Protein AF-A0A946AF16-F1 (afdb_monomer)

Foldseek 3Di:
DLVVCLVVDDPQVVLLSLLVVVLVVLLVVQLVVLVVCVVVVVSVVSNVVSVVQSVLQVVLSVVCVVVVHHQCQSVDPGRSDDDD

Secondary structure (DSSP, 8-state):
-HHHHSTTS-HHHHHHHHHHHHHHHHHHHHHHHHHHTGGGSHHHHHHHHHHHHHHHHHHHHHHHHHTT---S-TT-SSSSPPP-

Structure (mmCIF, N/CA/C/O backbone):
data_AF-A0A946AF16-F1
#
_entry.id   AF-A0A946AF16-F1
#
loop_
_atom_site.group_PDB
_atom_site.id
_atom_site.type_symbol
_atom_site.label_atom_id
_atom_site.label_alt_id
_atom_site.label_comp_id
_atom_site.label_asym_id
_atom_site.label_entity_id
_atom_site.label_seq_id
_atom_site.pdbx_PDB_ins_code
_atom_site.Cartn_x
_atom_site.Cartn_y
_atom_site.Cartn_z
_atom_site.occupancy
_atom_site.B_iso_or_equiv
_atom_site.auth_seq_id
_atom_site.auth_comp_id
_atom_site.auth_asym_id
_atom_site.auth_atom_id
_atom_site.pdbx_PDB_model_num
ATOM 1 N N . MET A 1 1 ? -13.947 -10.212 -0.919 1.00 66.19 1 MET A N 1
ATOM 2 C CA . MET A 1 1 ? -14.604 -10.382 0.397 1.00 66.19 1 MET A CA 1
ATOM 3 C C . MET A 1 1 ? -14.668 -9.084 1.194 1.00 66.19 1 MET A C 1
ATOM 5 O O . MET A 1 1 ? -15.765 -8.720 1.568 1.00 66.19 1 MET A O 1
ATOM 9 N N . ALA A 1 2 ? -13.569 -8.335 1.381 1.00 73.94 2 ALA A N 1
ATOM 10 C CA . ALA A 1 2 ? -13.563 -7.114 2.208 1.00 73.94 2 ALA A CA 1
ATOM 11 C C . ALA A 1 2 ? -14.675 -6.086 1.904 1.00 73.94 2 ALA A C 1
ATOM 13 O O . ALA A 1 2 ? -15.241 -5.547 2.839 1.00 73.94 2 ALA A O 1
ATOM 14 N N . TYR A 1 3 ? -15.021 -5.829 0.635 1.00 81.06 3 TYR A N 1
ATOM 15 C CA . TYR A 1 3 ? -16.140 -4.931 0.296 1.00 81.06 3 TYR A CA 1
ATOM 16 C C . TYR A 1 3 ? -17.501 -5.446 0.774 1.00 81.06 3 TYR A C 1
ATOM 18 O O . TYR A 1 3 ? -18.322 -4.651 1.198 1.00 81.06 3 TYR A O 1
ATOM 26 N N . VAL A 1 4 ? -17.720 -6.760 0.714 1.00 82.19 4 VAL A N 1
ATOM 27 C CA . VAL A 1 4 ? -18.989 -7.400 1.092 1.00 82.19 4 VAL A CA 1
ATOM 28 C C . VAL A 1 4 ? -19.109 -7.477 2.611 1.00 82.19 4 VAL A C 1
ATOM 30 O O . VAL A 1 4 ? -20.150 -7.174 3.168 1.00 82.19 4 VAL A O 1
ATOM 33 N N . SER A 1 5 ? -18.019 -7.830 3.294 1.00 81.56 5 SER A N 1
ATOM 34 C CA . SER A 1 5 ? -18.007 -8.005 4.750 1.00 81.56 5 SER A CA 1
ATOM 35 C C . SER A 1 5 ? -17.915 -6.693 5.528 1.00 81.56 5 SER A C 1
ATOM 37 O O . SER A 1 5 ? -18.042 -6.710 6.745 1.00 81.56 5 SER A O 1
ATOM 39 N N . ARG A 1 6 ? -17.642 -5.563 4.865 1.00 81.38 6 ARG A N 1
ATOM 40 C CA . ARG A 1 6 ? -17.405 -4.285 5.544 1.00 81.38 6 ARG A CA 1
ATOM 41 C C . ARG A 1 6 ? -18.654 -3.754 6.235 1.00 81.38 6 ARG A C 1
ATOM 43 O O . ARG A 1 6 ? -18.540 -3.287 7.360 1.00 81.38 6 ARG A O 1
ATOM 50 N N . ASP A 1 7 ? -19.807 -3.816 5.584 1.00 81.94 7 ASP A N 1
ATOM 51 C CA . ASP A 1 7 ? -21.013 -3.147 6.087 1.00 81.94 7 ASP A CA 1
ATOM 52 C C . ASP A 1 7 ? -21.610 -3.862 7.312 1.00 81.94 7 ASP A C 1
ATOM 54 O O . ASP A 1 7 ? -22.249 -3.234 8.151 1.00 81.94 7 ASP A O 1
ATOM 58 N N . GLU A 1 8 ? -21.318 -5.155 7.469 1.00 86.56 8 GLU A N 1
ATOM 59 C CA . GLU A 1 8 ? -21.748 -5.986 8.603 1.00 86.56 8 GLU A CA 1
ATOM 60 C C . GLU A 1 8 ? -20.709 -6.040 9.741 1.00 86.56 8 GLU A C 1
ATOM 62 O O . GLU A 1 8 ? -20.934 -6.654 10.784 1.00 86.56 8 GLU A O 1
ATOM 67 N N . ALA A 1 9 ? -19.544 -5.415 9.555 1.00 87.56 9 ALA A N 1
ATOM 68 C CA . ALA A 1 9 ? -18.423 -5.513 10.479 1.00 87.56 9 ALA A CA 1
ATOM 69 C C . ALA A 1 9 ? -18.519 -4.534 11.654 1.00 87.56 9 ALA A C 1
ATOM 71 O O . ALA A 1 9 ? -19.033 -3.419 11.529 1.00 87.56 9 ALA A O 1
ATOM 72 N N . SER A 1 10 ? -17.909 -4.902 12.786 1.00 89.88 10 SER A N 1
ATOM 73 C CA . SER A 1 10 ? -17.723 -3.974 13.906 1.00 89.88 10 SER A CA 1
ATOM 74 C C . SER A 1 10 ? -16.919 -2.735 13.469 1.00 89.88 10 SER A C 1
ATOM 76 O O . SER A 1 10 ? -16.076 -2.839 12.570 1.00 89.88 10 SER A O 1
ATOM 78 N N . PRO A 1 11 ? -17.106 -1.561 14.105 1.00 87.06 11 PRO A N 1
ATOM 79 C CA . PRO A 1 11 ? -16.420 -0.328 13.701 1.00 87.06 11 PRO A CA 1
ATOM 80 C C . PRO A 1 11 ? -14.890 -0.460 13.628 1.00 87.06 11 PRO A C 1
ATOM 82 O O . PRO A 1 11 ? -14.256 0.072 12.716 1.00 87.06 11 PRO A O 1
ATOM 85 N N . GLY A 1 12 ? -14.288 -1.229 14.544 1.00 89.19 12 GLY A N 1
ATOM 86 C CA . GLY A 1 12 ? -12.859 -1.542 14.508 1.00 89.19 12 GLY A CA 1
ATOM 87 C C . GLY A 1 12 ? -12.474 -2.321 13.250 1.00 89.19 12 GLY A C 1
ATOM 88 O O . GLY A 1 12 ? -11.546 -1.933 12.540 1.00 89.19 12 GLY A O 1
ATOM 89 N N . LEU A 1 13 ? -13.227 -3.366 12.909 1.00 92.75 13 LEU A N 1
ATOM 90 C CA . LEU A 1 13 ? -12.964 -4.216 11.748 1.00 92.75 13 LEU A CA 1
ATOM 91 C C . LEU A 1 13 ? -13.251 -3.502 10.410 1.00 92.75 13 LEU A C 1
ATOM 93 O O . LEU A 1 13 ? -12.548 -3.730 9.423 1.00 92.75 13 LEU A O 1
ATOM 97 N N . GLN A 1 14 ? -14.190 -2.551 10.382 1.00 93.94 14 GLN A N 1
ATOM 98 C CA . GLN A 1 14 ? -14.411 -1.680 9.221 1.00 93.94 14 GLN A CA 1
ATOM 99 C C . GLN A 1 14 ? -13.153 -0.891 8.829 1.00 93.94 14 GLN A C 1
ATOM 101 O O . GLN A 1 14 ? -12.881 -0.732 7.634 1.00 93.94 14 GLN A O 1
ATOM 106 N N . SER A 1 15 ? -12.361 -0.437 9.811 1.00 94.56 15 SER A N 1
ATOM 107 C CA . SER A 1 15 ? -11.092 0.263 9.551 1.00 94.56 15 SER A CA 1
ATOM 108 C C . SER A 1 15 ? -10.066 -0.646 8.860 1.00 94.56 15 SER A C 1
ATOM 110 O O . SER A 1 15 ? -9.401 -0.224 7.910 1.00 94.56 15 SER A O 1
ATOM 112 N N . HIS A 1 16 ? -10.007 -1.922 9.254 1.00 94.88 16 HIS A N 1
ATOM 113 C CA . HIS A 1 16 ? -9.154 -2.938 8.632 1.00 94.88 16 HIS A CA 1
ATOM 114 C C . HIS A 1 16 ? -9.578 -3.220 7.193 1.00 94.88 16 HIS A C 1
ATOM 116 O O . HIS A 1 16 ? -8.737 -3.220 6.292 1.00 94.88 16 HIS A O 1
ATOM 122 N N . TYR A 1 17 ? -10.879 -3.382 6.940 1.00 94.75 17 TYR A N 1
ATOM 123 C CA . TYR A 1 17 ? -11.381 -3.573 5.578 1.00 94.75 17 TYR A CA 1
ATOM 124 C C . TYR A 1 17 ? -11.104 -2.369 4.682 1.00 94.75 17 TYR A C 1
ATOM 126 O O . TYR A 1 17 ? -10.636 -2.548 3.556 1.00 94.75 17 TYR A O 1
ATOM 134 N N . GLN A 1 18 ? -11.318 -1.147 5.175 1.00 95.00 18 GLN A N 1
ATOM 135 C CA . GLN A 1 18 ? -10.981 0.064 4.427 1.00 95.00 18 GLN A CA 1
ATOM 136 C C . GLN A 1 18 ? -9.483 0.115 4.090 1.00 95.00 18 GLN A C 1
ATOM 138 O O . GLN A 1 18 ? -9.114 0.422 2.952 1.00 95.00 18 GLN A O 1
ATOM 143 N N . PHE A 1 19 ? -8.621 -0.228 5.048 1.00 96.00 19 PHE A N 1
ATOM 144 C CA . PHE A 1 19 ? -7.176 -0.256 4.854 1.00 96.00 19 PHE A CA 1
ATOM 145 C C . PHE A 1 19 ? -6.743 -1.308 3.822 1.00 96.00 19 PHE A C 1
ATOM 147 O O . PHE A 1 19 ? -5.933 -1.006 2.940 1.00 96.00 19 PHE A O 1
ATOM 154 N N . LEU A 1 20 ? -7.318 -2.514 3.866 1.00 95.75 20 LEU A N 1
ATOM 155 C CA . LEU A 1 20 ? -7.059 -3.585 2.895 1.00 95.75 20 LEU A CA 1
ATOM 156 C C . LEU A 1 20 ? -7.520 -3.209 1.485 1.00 95.75 20 LEU A C 1
ATOM 158 O O . LEU A 1 20 ? -6.747 -3.335 0.536 1.00 95.75 20 LEU A O 1
ATOM 162 N N . ILE A 1 21 ? -8.741 -2.685 1.350 1.00 95.69 21 ILE A N 1
ATOM 163 C CA . ILE A 1 21 ? -9.302 -2.231 0.069 1.00 95.69 21 ILE A CA 1
ATOM 164 C C . ILE A 1 21 ? -8.392 -1.183 -0.579 1.00 95.69 21 ILE A C 1
ATOM 166 O O . ILE A 1 21 ? -8.070 -1.271 -1.762 1.00 95.69 21 ILE A O 1
ATOM 170 N N . ARG A 1 22 ? -7.933 -0.197 0.198 1.00 96.62 22 ARG A N 1
ATOM 171 C CA . ARG A 1 22 ? -7.024 0.837 -0.312 1.00 96.62 22 ARG A CA 1
ATOM 172 C C . ARG A 1 22 ? -5.661 0.269 -0.674 1.00 96.62 22 ARG A C 1
ATOM 174 O O . ARG A 1 22 ? -5.117 0.631 -1.709 1.00 96.62 22 ARG A O 1
ATOM 181 N N . THR A 1 23 ? -5.124 -0.627 0.152 1.00 96.50 23 THR A N 1
ATOM 182 C CA . THR A 1 23 ? -3.844 -1.292 -0.125 1.00 96.50 23 THR A CA 1
ATOM 183 C C . THR A 1 23 ? -3.902 -2.059 -1.443 1.00 96.50 23 THR A C 1
ATOM 185 O O . THR A 1 23 ? -2.981 -1.935 -2.243 1.00 96.50 23 THR A O 1
ATOM 188 N N . PHE A 1 24 ? -5.000 -2.768 -1.711 1.00 96.25 24 PHE A N 1
ATOM 189 C CA . PHE A 1 24 ? -5.224 -3.468 -2.975 1.00 96.25 24 PHE A CA 1
ATOM 190 C C . PHE A 1 24 ? -5.171 -2.515 -4.178 1.00 96.25 24 PHE A C 1
ATOM 192 O O . PHE A 1 24 ? -4.359 -2.710 -5.081 1.00 96.25 24 PHE A O 1
ATOM 199 N N . TRP A 1 25 ? -5.965 -1.441 -4.159 1.00 97.38 25 TRP A N 1
ATOM 200 C CA . TRP A 1 25 ? -6.017 -0.499 -5.281 1.00 97.38 25 TRP A CA 1
ATOM 201 C C . TRP A 1 25 ? -4.712 0.272 -5.492 1.00 97.38 25 TRP A C 1
ATOM 203 O O . TRP A 1 25 ? -4.290 0.461 -6.630 1.00 97.38 25 TRP A O 1
ATOM 213 N N . ILE A 1 26 ? -4.036 0.672 -4.414 1.00 97.31 26 ILE A N 1
ATOM 214 C CA . ILE A 1 26 ? -2.733 1.344 -4.501 1.00 97.31 26 ILE A CA 1
ATOM 215 C C . ILE A 1 26 ? -1.662 0.383 -5.046 1.00 97.31 26 ILE A C 1
ATOM 217 O O . ILE A 1 26 ? -0.839 0.790 -5.862 1.00 97.31 26 ILE A O 1
ATOM 221 N N . SER A 1 27 ? -1.697 -0.896 -4.659 1.00 96.88 27 SER A N 1
ATOM 222 C CA . SER A 1 27 ? -0.756 -1.903 -5.176 1.00 96.88 27 SER A CA 1
ATOM 223 C C . SER A 1 27 ? -0.956 -2.161 -6.662 1.00 96.88 27 SER A C 1
ATOM 225 O O . SER A 1 27 ? 0.024 -2.293 -7.387 1.00 96.88 27 SER A O 1
ATOM 227 N N . ILE A 1 28 ? -2.208 -2.190 -7.134 1.00 97.69 28 ILE A N 1
ATOM 228 C CA . ILE A 1 28 ? -2.504 -2.273 -8.569 1.00 97.69 28 ILE A CA 1
ATOM 229 C C . ILE A 1 28 ? -1.963 -1.039 -9.289 1.00 97.69 28 ILE A C 1
ATOM 231 O O . ILE A 1 28 ? -1.266 -1.184 -10.288 1.00 97.69 28 ILE A O 1
ATOM 235 N N . LEU A 1 29 ? -2.235 0.163 -8.773 1.00 97.50 29 LEU A N 1
ATOM 236 C CA . LEU A 1 29 ? -1.758 1.407 -9.376 1.00 97.50 29 LEU A CA 1
ATOM 237 C C . LEU A 1 29 ? -0.230 1.417 -9.522 1.00 97.50 29 LEU A C 1
ATOM 239 O O . LEU A 1 29 ? 0.277 1.601 -10.628 1.00 97.50 29 LEU A O 1
ATOM 243 N N . PHE A 1 30 ? 0.505 1.188 -8.432 1.00 96.94 30 PHE A N 1
ATOM 244 C CA . PHE A 1 30 ? 1.966 1.186 -8.482 1.00 96.94 30 PHE A CA 1
ATOM 245 C C . PHE A 1 30 ? 2.529 -0.009 -9.253 1.00 96.94 30 PHE A C 1
ATOM 247 O O . PHE A 1 30 ? 3.497 0.161 -9.984 1.00 96.94 30 PHE A O 1
ATOM 254 N N . GLY A 1 31 ? 1.893 -1.181 -9.186 1.00 97.06 31 GLY A N 1
ATOM 255 C CA . GLY A 1 31 ? 2.280 -2.345 -9.981 1.00 97.06 31 GLY A CA 1
ATOM 256 C C . GLY A 1 31 ? 2.174 -2.093 -11.487 1.00 97.06 31 GLY A C 1
ATOM 257 O O . GLY A 1 31 ? 3.093 -2.432 -12.230 1.00 97.06 31 GLY A O 1
ATOM 258 N N . LEU A 1 32 ? 1.101 -1.435 -11.940 1.00 98.00 32 LEU A N 1
ATOM 259 C CA . LEU A 1 32 ? 0.937 -1.041 -13.343 1.00 98.00 32 LEU A CA 1
ATOM 260 C C . LEU A 1 32 ? 1.963 0.017 -13.766 1.00 98.00 32 LEU A C 1
ATOM 262 O O . LEU A 1 32 ? 2.528 -0.086 -14.854 1.00 98.00 32 LEU A O 1
ATOM 266 N N . ILE A 1 33 ? 2.249 0.997 -12.902 1.00 97.50 33 ILE A N 1
ATOM 267 C CA . ILE A 1 33 ? 3.298 1.999 -13.148 1.00 97.50 33 ILE A CA 1
ATOM 268 C C . ILE A 1 33 ? 4.666 1.317 -13.281 1.00 97.50 33 ILE A C 1
ATOM 270 O O . ILE A 1 33 ? 5.392 1.568 -14.242 1.00 97.50 33 ILE A O 1
ATOM 274 N N . SER A 1 34 ? 5.010 0.414 -12.363 1.00 97.06 34 SER A N 1
ATOM 275 C CA . SER A 1 34 ? 6.260 -0.346 -12.407 1.00 97.06 34 SER A CA 1
ATOM 276 C C . SER A 1 34 ? 6.368 -1.227 -13.648 1.00 97.06 34 SER A C 1
ATOM 278 O O . SER A 1 34 ? 7.436 -1.283 -14.257 1.00 97.06 34 SER A O 1
ATOM 280 N N . LEU A 1 35 ? 5.269 -1.860 -14.067 1.00 96.50 35 LEU A N 1
ATOM 281 C CA . LEU A 1 35 ? 5.222 -2.656 -15.292 1.00 96.50 35 LEU A CA 1
ATOM 282 C C . LEU A 1 35 ? 5.474 -1.794 -16.536 1.00 96.50 35 LEU A C 1
ATOM 284 O O . LEU A 1 35 ? 6.285 -2.166 -17.380 1.00 96.50 35 LEU A O 1
ATOM 288 N N . ALA A 1 36 ? 4.839 -0.623 -16.630 1.00 97.06 36 ALA A N 1
ATOM 289 C CA . ALA A 1 36 ? 5.060 0.309 -17.736 1.00 97.06 36 ALA A CA 1
ATOM 290 C C . ALA A 1 36 ? 6.516 0.810 -17.794 1.00 97.06 36 ALA A C 1
ATOM 292 O O . ALA A 1 36 ? 7.074 1.001 -18.874 1.00 97.06 36 ALA A O 1
ATOM 293 N N . 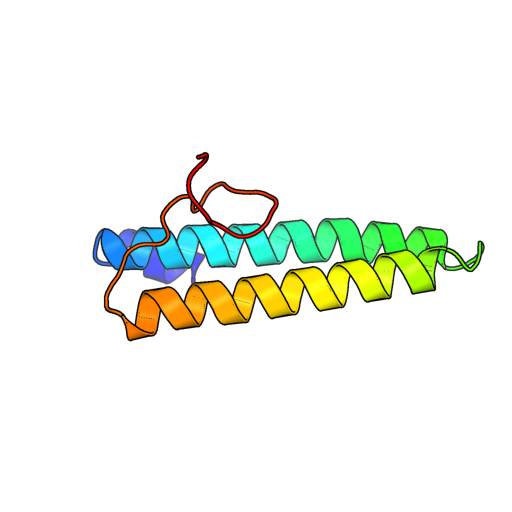LEU A 1 37 ? 7.155 0.977 -16.633 1.00 96.75 37 LEU A N 1
ATOM 294 C CA . LEU A 1 37 ? 8.536 1.442 -16.501 1.00 96.75 37 LEU A CA 1
ATOM 295 C C . LEU A 1 37 ? 9.596 0.340 -16.671 1.00 96.75 37 LEU A C 1
ATOM 297 O O . LEU A 1 37 ? 10.793 0.638 -16.607 1.00 96.75 37 LEU A O 1
ATOM 301 N N . VAL A 1 38 ? 9.207 -0.925 -16.877 1.00 94.50 38 VAL A N 1
ATOM 302 C CA . VAL A 1 38 ? 10.158 -2.052 -16.911 1.00 94.50 38 VAL A CA 1
ATOM 303 C C . VAL A 1 38 ? 11.194 -1.911 -18.032 1.00 94.50 38 VAL A C 1
ATOM 305 O O . VAL A 1 38 ? 12.362 -2.240 -17.832 1.00 94.50 38 VAL A O 1
ATOM 308 N N . PHE A 1 39 ? 10.805 -1.315 -19.165 1.00 91.69 39 PHE A N 1
ATOM 309 C CA . PHE A 1 39 ? 11.691 -1.059 -20.308 1.00 91.69 39 PHE A CA 1
ATOM 310 C C . PHE A 1 39 ? 12.833 -0.086 -19.990 1.00 91.69 39 PHE A C 1
ATOM 312 O O . PHE A 1 39 ? 13.869 -0.120 -20.644 1.00 91.69 39 PHE A O 1
ATOM 319 N N . ALA A 1 40 ? 12.666 0.757 -18.970 1.00 93.00 40 ALA A N 1
ATOM 320 C CA . ALA A 1 40 ? 13.667 1.721 -18.530 1.00 93.00 40 ALA A CA 1
ATOM 321 C C . ALA A 1 40 ? 14.533 1.203 -17.361 1.00 93.00 40 ALA A C 1
ATOM 323 O O . ALA A 1 40 ? 15.206 2.003 -16.715 1.00 93.00 40 ALA A O 1
ATOM 324 N N . LEU A 1 41 ? 14.487 -0.103 -17.041 1.00 91.94 41 LEU A N 1
ATOM 325 C CA . LEU A 1 41 ? 15.086 -0.767 -15.860 1.00 91.94 41 LEU A CA 1
ATOM 326 C C . LEU A 1 41 ? 14.589 -0.254 -14.491 1.00 91.94 41 LEU A C 1
ATOM 328 O O . LEU A 1 41 ? 14.546 -1.009 -13.520 1.00 91.94 41 LEU A O 1
ATOM 332 N N . ILE A 1 42 ? 14.128 0.993 -14.399 1.00 95.88 42 ILE A N 1
ATOM 333 C CA . ILE A 1 42 ? 13.557 1.600 -13.192 1.00 95.88 42 ILE A CA 1
ATOM 334 C C . ILE A 1 42 ? 12.230 0.950 -12.770 1.00 95.88 42 ILE A C 1
ATOM 336 O O . ILE A 1 42 ? 11.857 1.005 -11.595 1.00 95.88 42 ILE A O 1
ATOM 340 N N . GLY A 1 43 ? 11.540 0.265 -13.687 1.00 95.00 43 GLY A N 1
ATOM 341 C CA . GLY A 1 43 ? 10.377 -0.561 -13.357 1.00 95.00 43 GLY A CA 1
ATOM 342 C C . GLY A 1 43 ? 10.684 -1.641 -12.318 1.00 95.00 43 GLY A C 1
ATOM 343 O O . GLY A 1 43 ? 9.871 -1.871 -11.428 1.00 95.00 43 GLY A O 1
ATOM 344 N N . PHE A 1 44 ? 11.887 -2.228 -12.337 1.00 95.94 44 PHE A N 1
ATOM 345 C CA . PHE A 1 44 ? 12.296 -3.213 -11.327 1.00 95.94 44 PHE A CA 1
ATOM 346 C C . PHE A 1 44 ? 12.473 -2.583 -9.942 1.00 95.94 44 PHE A C 1
ATOM 348 O O . PHE A 1 44 ? 11.992 -3.129 -8.951 1.00 95.94 44 PHE A O 1
ATOM 355 N N . LEU A 1 45 ? 13.114 -1.411 -9.867 1.00 97.06 45 LEU A N 1
ATOM 356 C CA . LEU A 1 45 ? 13.307 -0.690 -8.603 1.00 97.06 45 LEU A CA 1
ATOM 357 C C . LEU A 1 45 ? 11.970 -0.245 -8.007 1.00 97.06 45 LEU A C 1
ATOM 359 O O . LEU A 1 45 ? 11.701 -0.481 -6.831 1.00 97.06 45 LEU A O 1
ATOM 363 N N . THR A 1 46 ? 11.107 0.358 -8.823 1.00 97.06 46 THR A N 1
ATOM 364 C CA . THR A 1 46 ? 9.770 0.777 -8.376 1.00 97.06 46 THR A CA 1
ATOM 365 C C . THR A 1 46 ? 8.892 -0.422 -8.007 1.00 97.06 46 THR A C 1
ATOM 367 O O . THR A 1 46 ? 8.144 -0.347 -7.031 1.00 97.06 46 THR A O 1
ATOM 370 N N . GLY A 1 47 ? 9.035 -1.554 -8.704 1.00 96.94 47 GLY A N 1
ATOM 371 C CA . GLY A 1 47 ? 8.347 -2.802 -8.373 1.00 96.94 47 GLY A CA 1
ATOM 372 C C . GLY A 1 47 ? 8.786 -3.361 -7.019 1.00 96.94 47 GLY A C 1
ATOM 373 O O . GLY A 1 47 ? 7.940 -3.718 -6.199 1.00 96.94 47 GLY A O 1
ATOM 374 N N . LEU A 1 48 ? 10.094 -3.352 -6.735 1.00 97.50 48 LEU A N 1
ATOM 375 C CA . LEU A 1 48 ? 10.635 -3.751 -5.433 1.00 97.50 48 LEU A CA 1
ATOM 376 C C . LEU A 1 48 ? 10.129 -2.840 -4.307 1.00 97.50 48 LEU A C 1
ATOM 378 O O . LEU A 1 48 ? 9.680 -3.335 -3.274 1.00 97.50 48 LEU A O 1
ATOM 382 N N . LEU A 1 49 ? 10.148 -1.519 -4.512 1.00 97.31 49 LEU A N 1
ATOM 383 C CA . LEU A 1 49 ? 9.613 -0.560 -3.538 1.00 97.31 49 LEU A CA 1
ATOM 384 C C . LEU A 1 49 ? 8.121 -0.797 -3.274 1.00 97.31 49 LEU A C 1
ATOM 386 O O . LEU A 1 49 ? 7.695 -0.787 -2.119 1.00 97.31 49 LEU A O 1
ATOM 390 N N . THR A 1 50 ? 7.343 -1.075 -4.323 1.00 97.50 50 THR A N 1
ATOM 391 C CA . THR A 1 50 ? 5.915 -1.407 -4.214 1.00 97.50 50 THR A CA 1
ATOM 392 C C . THR A 1 50 ? 5.700 -2.689 -3.411 1.00 97.50 50 THR A C 1
ATOM 394 O O . THR A 1 50 ? 4.841 -2.720 -2.530 1.00 97.50 50 THR A O 1
ATOM 397 N N . ALA A 1 51 ? 6.507 -3.727 -3.654 1.00 97.19 51 ALA A N 1
ATOM 398 C CA . ALA A 1 51 ? 6.433 -4.989 -2.921 1.00 97.19 51 ALA A CA 1
ATOM 399 C C . ALA A 1 51 ? 6.765 -4.812 -1.430 1.00 97.19 51 ALA A C 1
ATOM 401 O O . ALA A 1 51 ? 6.011 -5.269 -0.570 1.00 97.19 51 ALA A O 1
ATOM 402 N N . VAL A 1 52 ? 7.849 -4.097 -1.109 1.00 98.06 52 VAL A N 1
ATOM 403 C CA . VAL A 1 52 ? 8.231 -3.797 0.283 1.00 98.06 52 VAL A CA 1
ATOM 404 C C . VAL A 1 52 ? 7.138 -2.985 0.981 1.00 98.06 52 VAL A C 1
ATOM 406 O O . VAL A 1 52 ? 6.738 -3.318 2.099 1.00 98.06 52 VAL A O 1
ATOM 409 N N . TRP A 1 53 ? 6.610 -1.954 0.319 1.00 97.81 53 TRP A N 1
ATOM 410 C CA . TRP A 1 53 ? 5.509 -1.148 0.845 1.00 97.81 53 TRP A CA 1
ATOM 411 C C . TRP A 1 53 ? 4.253 -1.994 1.117 1.00 97.81 53 TRP A C 1
ATOM 413 O O . TRP A 1 53 ? 3.669 -1.888 2.199 1.00 97.81 53 TRP A O 1
ATOM 423 N N . PHE A 1 54 ? 3.878 -2.883 0.191 1.00 97.69 54 PHE A N 1
ATOM 424 C CA . PHE A 1 54 ? 2.735 -3.788 0.338 1.00 97.69 54 PHE A CA 1
ATOM 425 C C . PHE A 1 54 ? 2.898 -4.744 1.527 1.00 97.69 54 PHE A C 1
ATOM 427 O O . PHE A 1 54 ? 1.988 -4.877 2.346 1.00 97.69 54 PHE A O 1
ATOM 434 N N . ILE A 1 55 ? 4.076 -5.358 1.677 1.00 97.75 55 ILE A N 1
ATOM 435 C CA . ILE A 1 55 ? 4.366 -6.260 2.801 1.00 97.75 55 ILE A CA 1
ATOM 436 C C . ILE A 1 55 ? 4.257 -5.506 4.129 1.00 97.75 55 ILE A C 1
ATOM 438 O O . ILE A 1 55 ? 3.566 -5.959 5.042 1.00 97.75 55 ILE A O 1
ATOM 442 N N . MET A 1 56 ? 4.876 -4.326 4.233 1.00 97.88 56 MET A N 1
ATOM 443 C CA . MET A 1 56 ? 4.815 -3.500 5.444 1.00 97.88 56 MET A CA 1
ATOM 444 C C . MET A 1 56 ? 3.377 -3.124 5.812 1.00 97.88 56 MET A C 1
ATOM 446 O O . MET A 1 56 ? 3.005 -3.139 6.988 1.00 97.88 56 MET A O 1
ATOM 450 N N . ARG A 1 57 ? 2.549 -2.825 4.808 1.00 97.12 57 ARG A N 1
ATOM 451 C CA . ARG A 1 57 ? 1.118 -2.556 4.969 1.00 97.12 57 ARG A CA 1
ATOM 452 C C . ARG A 1 57 ? 0.365 -3.755 5.537 1.00 97.12 57 ARG A C 1
ATOM 454 O O . ARG A 1 57 ? -0.383 -3.592 6.500 1.00 97.12 57 ARG A O 1
ATOM 461 N N . CYS A 1 58 ? 0.597 -4.952 5.005 1.00 96.75 58 CYS A N 1
ATOM 462 C CA . CYS A 1 58 ? 0.001 -6.181 5.527 1.00 96.75 58 CYS A CA 1
ATOM 463 C C . CYS A 1 58 ? 0.442 -6.466 6.969 1.00 96.75 58 CYS A C 1
ATOM 465 O O . CYS A 1 58 ? -0.408 -6.709 7.825 1.00 96.75 58 CYS A O 1
ATOM 467 N N . VAL A 1 59 ? 1.744 -6.372 7.259 1.00 97.62 59 VAL A N 1
ATOM 468 C CA . VAL A 1 59 ? 2.295 -6.606 8.605 1.00 97.62 59 VAL A CA 1
ATOM 469 C C . VAL A 1 59 ? 1.670 -5.658 9.624 1.00 97.62 59 VAL A C 1
ATOM 471 O O . VAL A 1 59 ? 1.230 -6.104 10.68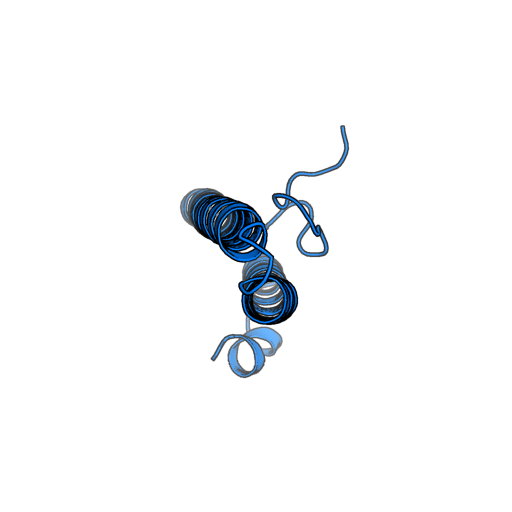3 1.00 97.62 59 VAL A O 1
ATOM 474 N N . LYS A 1 60 ? 1.572 -4.362 9.312 1.00 96.06 60 LYS A N 1
ATOM 475 C CA . LYS A 1 60 ? 0.959 -3.388 10.224 1.00 96.06 60 LYS A CA 1
ATOM 476 C C . LYS A 1 60 ? -0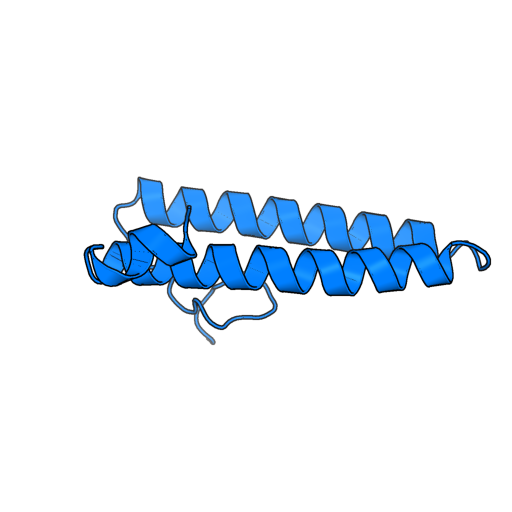.533 -3.630 10.429 1.00 96.06 60 LYS A C 1
ATOM 478 O O . LYS A 1 60 ? -0.976 -3.651 11.574 1.00 96.06 60 LYS A O 1
ATOM 483 N N . GLY A 1 61 ? -1.278 -3.889 9.352 1.00 95.38 61 GLY A N 1
ATOM 484 C CA . GLY A 1 61 ? -2.698 -4.250 9.432 1.00 95.38 61 GLY A CA 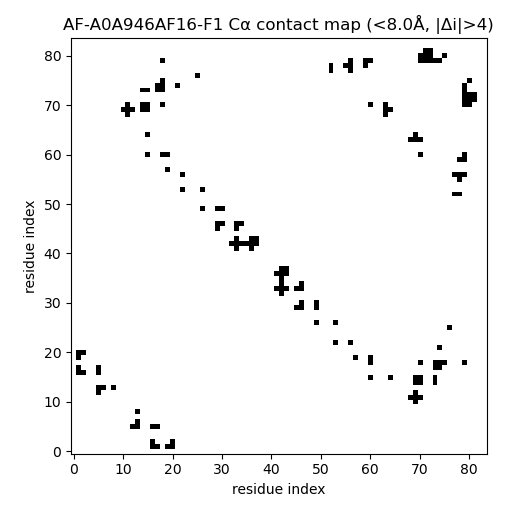1
ATOM 485 C C . GLY A 1 61 ? -2.936 -5.443 10.362 1.00 95.38 61 GLY A C 1
ATOM 486 O O . GLY A 1 61 ? -3.731 -5.355 11.296 1.00 95.38 61 GLY A O 1
ATOM 487 N N . LEU A 1 62 ? -2.164 -6.518 10.177 1.00 96.31 62 LEU A N 1
ATOM 488 C CA . LEU A 1 62 ? -2.210 -7.706 11.036 1.00 96.31 62 LEU A CA 1
ATOM 489 C C . LEU A 1 62 ? -1.769 -7.414 12.476 1.00 96.31 62 LEU A C 1
ATOM 491 O O . LEU A 1 62 ? -2.347 -7.958 13.412 1.00 96.31 62 LEU A O 1
ATOM 495 N N . THR A 1 63 ? -0.780 -6.540 12.672 1.00 96.88 63 THR A N 1
ATOM 496 C CA . THR A 1 63 ? -0.298 -6.157 14.008 1.00 96.88 63 THR A CA 1
ATOM 497 C C . THR A 1 63 ? -1.374 -5.426 14.807 1.00 96.88 63 THR A C 1
ATOM 499 O O . THR A 1 63 ? -1.547 -5.716 15.989 1.00 96.88 63 THR A O 1
ATOM 502 N N . TRP A 1 64 ? -2.105 -4.489 14.194 1.00 96.56 64 TRP A N 1
ATOM 503 C CA . TRP A 1 64 ? -3.225 -3.820 14.866 1.00 96.56 64 TRP A CA 1
ATOM 504 C C . TRP A 1 64 ? -4.378 -4.782 15.128 1.00 96.56 64 TRP A C 1
ATOM 506 O O . TRP A 1 64 ? -4.932 -4.768 16.223 1.00 96.56 64 TRP A O 1
ATOM 516 N N . LEU A 1 65 ? -4.678 -5.669 14.175 1.00 95.44 65 LEU A N 1
ATOM 517 C CA . LEU A 1 65 ? -5.721 -6.678 14.347 1.00 95.44 65 LEU A CA 1
ATOM 518 C C . LEU A 1 65 ? -5.409 -7.614 15.523 1.00 95.44 65 LEU A C 1
ATOM 520 O O . LEU A 1 65 ? -6.264 -7.841 16.369 1.00 95.44 65 LEU A O 1
ATOM 524 N N . GLY A 1 66 ? -4.168 -8.099 15.625 1.00 95.88 66 GLY A N 1
ATOM 525 C CA . GLY A 1 66 ? -3.728 -8.955 16.731 1.00 95.88 66 GLY A CA 1
ATOM 526 C C . GLY A 1 66 ? -3.702 -8.259 18.096 1.00 95.88 66 GLY A C 1
ATOM 527 O O . GLY A 1 66 ? -3.679 -8.933 19.120 1.00 95.88 66 GLY A O 1
ATOM 528 N N . LYS A 1 67 ? -3.719 -6.921 18.12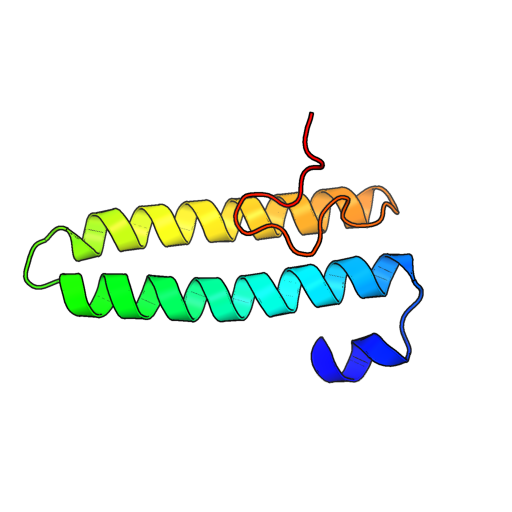2 1.00 96.00 67 LYS A N 1
ATOM 529 C CA . LYS A 1 67 ? -3.834 -6.106 19.342 1.00 96.00 67 LYS A CA 1
ATOM 530 C C . LYS A 1 67 ? -5.274 -5.684 19.651 1.00 96.00 67 LYS A C 1
ATOM 532 O O . LYS A 1 67 ? -5.459 -4.888 20.565 1.00 96.00 67 LYS A O 1
ATOM 537 N N . ASP A 1 68 ? -6.252 -6.160 18.881 1.00 94.44 68 ASP A N 1
ATOM 538 C CA . ASP A 1 68 ? -7.651 -5.713 18.929 1.00 94.44 68 ASP A CA 1
ATOM 539 C C . ASP A 1 68 ? -7.795 -4.182 18.803 1.00 94.44 68 ASP A C 1
ATOM 541 O O . ASP A 1 68 ? -8.604 -3.524 19.453 1.00 94.44 68 ASP A O 1
ATOM 545 N N . GLN A 1 69 ? -6.943 -3.581 17.967 1.00 94.44 69 GLN A N 1
ATOM 546 C CA . GLN A 1 69 ? -6.927 -2.146 17.704 1.00 94.44 69 GLN A CA 1
ATOM 547 C C . GLN A 1 69 ? -7.459 -1.854 16.304 1.00 94.44 69 GLN A C 1
ATOM 549 O O . GLN A 1 69 ? -7.180 -2.569 15.337 1.00 94.44 69 GLN A O 1
ATOM 554 N N . ALA A 1 70 ? -8.199 -0.753 16.179 1.00 95.56 70 ALA A N 1
ATOM 555 C CA . ALA A 1 70 ? -8.525 -0.184 14.880 1.00 95.56 70 ALA A CA 1
ATOM 556 C C . ALA A 1 70 ? -7.250 0.315 14.180 1.00 95.56 70 ALA A C 1
ATOM 558 O O . ALA A 1 70 ? -6.284 0.724 14.830 1.00 95.56 70 ALA A O 1
ATOM 559 N N . VAL A 1 71 ? -7.260 0.326 12.848 1.00 95.81 71 VAL A N 1
ATOM 560 C CA . VAL A 1 71 ? -6.208 0.986 12.070 1.00 95.81 71 VAL A CA 1
ATOM 561 C C . VAL A 1 71 ? -6.289 2.495 12.348 1.00 95.81 71 VAL A C 1
ATOM 563 O O . VAL A 1 71 ? -7.345 3.074 12.094 1.00 95.81 71 VAL A O 1
ATOM 566 N N . PRO A 1 72 ? -5.216 3.155 12.830 1.00 94.88 72 PRO A N 1
ATOM 567 C CA . PRO A 1 72 ? -5.275 4.567 13.223 1.00 94.88 72 PRO A CA 1
ATOM 568 C C . PRO A 1 72 ? -5.619 5.514 12.068 1.00 94.88 72 PRO A C 1
ATOM 570 O O . PRO A 1 72 ? -6.436 6.419 12.217 1.00 94.88 72 PRO A O 1
ATOM 573 N N . ALA A 1 73 ? -5.009 5.297 10.900 1.00 95.25 73 ALA A N 1
ATOM 574 C CA . ALA A 1 73 ? -5.247 6.086 9.697 1.00 95.25 73 ALA A CA 1
ATOM 575 C C . ALA A 1 73 ? -5.552 5.166 8.499 1.00 95.25 73 ALA A C 1
ATOM 577 O O . ALA A 1 73 ? -4.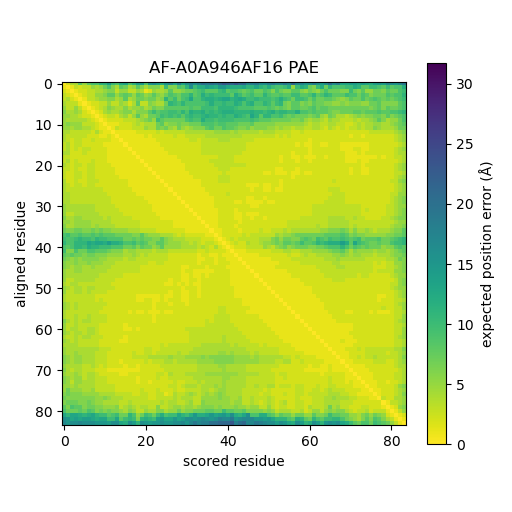702 4.974 7.623 1.00 95.25 73 ALA A O 1
ATOM 578 N N . PRO A 1 74 ? -6.772 4.604 8.396 1.00 93.56 74 PRO A N 1
ATOM 579 C CA . PRO A 1 74 ? -7.114 3.630 7.357 1.00 93.56 74 PRO A CA 1
ATOM 580 C C . PRO A 1 74 ? -7.079 4.237 5.945 1.00 93.56 74 PRO A C 1
ATOM 582 O O . PRO A 1 74 ? -6.861 3.530 4.962 1.00 93.56 74 PRO A O 1
ATOM 585 N N . ALA A 1 75 ? -7.228 5.562 5.832 1.00 94.25 75 ALA A N 1
ATOM 586 C CA . ALA A 1 75 ? -7.119 6.304 4.577 1.00 94.25 75 ALA A CA 1
ATOM 587 C C . ALA A 1 75 ? -5.667 6.606 4.140 1.00 94.25 75 ALA A C 1
ATOM 589 O O . ALA A 1 75 ? -5.449 7.083 3.024 1.00 94.25 75 ALA A O 1
ATOM 590 N N . SER A 1 76 ? -4.670 6.306 4.976 1.00 94.19 76 SER A N 1
ATOM 591 C CA . SER A 1 76 ? -3.250 6.556 4.703 1.00 94.19 76 SER A CA 1
ATOM 592 C C . SER A 1 76 ? -2.782 5.927 3.383 1.00 94.19 76 SER A C 1
ATOM 594 O O . SER A 1 76 ? -3.171 4.807 3.041 1.00 94.19 76 SER A O 1
ATOM 596 N N . TRP A 1 77 ? -1.917 6.641 2.660 1.00 91.56 77 TRP A N 1
ATOM 597 C CA . TRP A 1 77 ? -1.183 6.132 1.491 1.00 91.56 77 TRP A CA 1
ATOM 598 C C . TRP A 1 77 ? 0.152 5.481 1.862 1.00 91.56 77 TRP A C 1
ATOM 600 O O . TRP A 1 77 ? 0.683 4.687 1.098 1.00 91.56 77 TRP A O 1
ATOM 610 N N . LEU A 1 78 ? 0.690 5.802 3.040 1.00 92.31 78 LEU A N 1
ATOM 611 C CA . LEU A 1 78 ? 1.916 5.210 3.561 1.00 92.31 78 LEU A CA 1
ATOM 612 C C . LEU A 1 78 ? 1.545 3.997 4.405 1.00 92.31 78 LEU A C 1
ATOM 614 O O . LEU A 1 78 ? 1.006 3.040 3.868 1.00 92.31 78 LEU A O 1
ATOM 618 N N . PHE A 1 79 ? 1.772 4.040 5.716 1.00 92.31 79 PHE A N 1
ATOM 619 C CA . PHE A 1 79 ? 1.788 2.851 6.561 1.00 92.31 79 PHE A C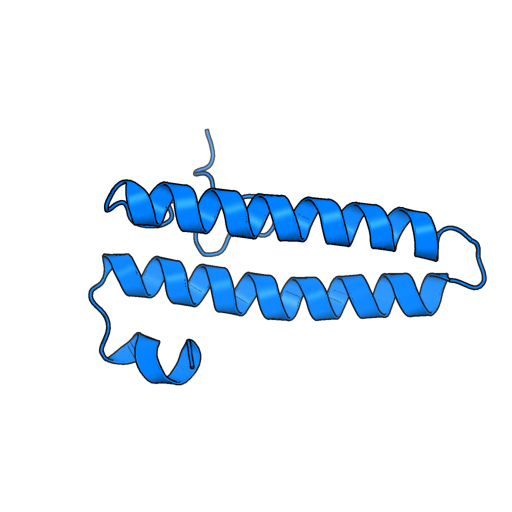A 1
ATOM 620 C C . PHE A 1 79 ? 0.595 2.692 7.510 1.00 92.31 79 PHE A C 1
ATOM 622 O O . PHE A 1 79 ? 0.566 1.716 8.245 1.00 92.31 79 PHE A O 1
ATOM 629 N N . GLY A 1 80 ? -0.394 3.590 7.492 1.00 87.44 80 GLY A N 1
ATOM 630 C CA . GLY A 1 80 ? -1.572 3.500 8.374 1.00 87.44 80 GLY A CA 1
ATOM 631 C C . GLY A 1 80 ? -1.408 4.113 9.766 1.00 87.44 80 GLY A C 1
ATOM 632 O O . GLY A 1 80 ? -2.359 4.088 10.543 1.00 87.44 80 GLY A O 1
ATOM 633 N N . ASP A 1 81 ? -0.238 4.676 10.077 1.00 89.44 81 ASP A N 1
ATOM 634 C CA . ASP A 1 81 ? 0.001 5.374 11.343 1.00 89.44 81 ASP A CA 1
ATOM 635 C C . ASP A 1 81 ? -0.710 6.735 11.368 1.00 89.44 81 ASP A C 1
AT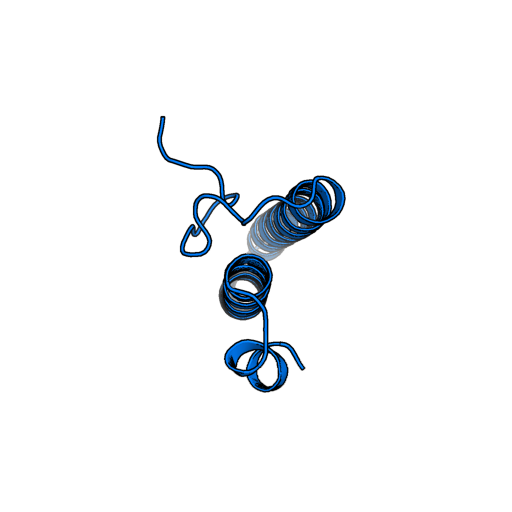OM 637 O O . ASP A 1 81 ? -0.871 7.383 10.328 1.00 89.44 81 ASP A O 1
ATOM 641 N N . ALA A 1 82 ? -1.101 7.181 12.562 1.00 79.38 82 ALA A N 1
ATOM 642 C CA . ALA A 1 82 ? -1.591 8.538 12.763 1.00 79.38 82 ALA A CA 1
ATOM 643 C C . ALA A 1 82 ? -0.462 9.559 12.509 1.00 79.38 82 ALA A C 1
ATOM 645 O O . ALA A 1 82 ? 0.703 9.261 12.804 1.00 79.38 82 ALA A O 1
ATOM 646 N N . PRO A 1 83 ? -0.775 10.751 11.966 1.00 72.50 83 PRO A N 1
ATOM 647 C CA . PRO A 1 83 ? 0.186 11.847 11.938 1.00 72.50 83 PRO A CA 1
ATOM 648 C C . PRO A 1 83 ? 0.653 12.152 13.370 1.00 72.50 83 PRO A C 1
ATOM 650 O O . PRO A 1 83 ? -0.151 12.106 14.301 1.00 72.50 83 PRO A O 1
ATOM 653 N N . LYS A 1 84 ? 1.960 12.385 13.532 1.00 61.75 84 LYS A N 1
ATOM 654 C CA . LYS A 1 84 ? 2.555 12.807 14.806 1.00 61.75 84 LYS A CA 1
ATOM 655 C C . LYS A 1 84 ? 2.233 14.263 15.098 1.00 61.75 84 LYS A C 1
ATOM 657 O O . LYS A 1 84 ? 2.190 15.039 14.117 1.00 61.75 84 LYS A O 1
#

Mean predicted aligned error: 3.73 Å

pLDDT: mean 92.88, std 7.09, range [61.75, 98.06]

Solvent-accessible surface area (backbone atoms only — not comparable to full-atom values): 4583 Å² total; per-residue (Å²): 106,55,81,73,53,31,84,81,40,55,77,48,52,31,28,47,30,48,30,50,56,49,50,54,56,51,49,50,53,48,47,52,51,14,58,72,33,41,88,71,58,53,8,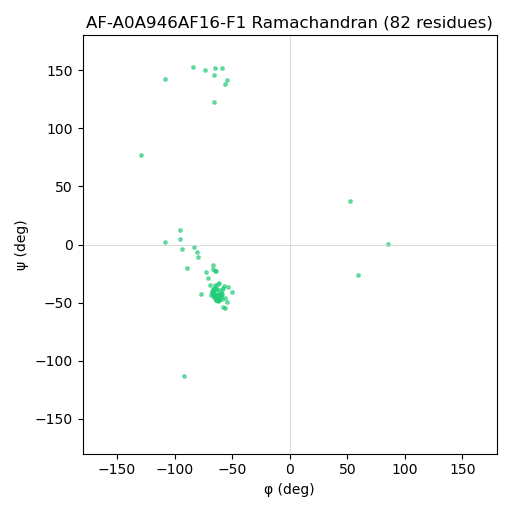56,57,47,38,52,52,47,50,53,52,51,52,53,37,52,53,45,54,51,53,29,52,77,65,79,40,50,47,73,23,35,85,50,89,74,70,30,67,62,87,129

Sequence (84 aa):
MAYVSRDEASPGLQSHYQFLIRTFWISILFGLISLALVFALIGFLTGLLTAVWFIMRCVKGLTWLGKDQAVPAPASWLFGDAPK

Radius of gyration: 14.36 Å; Cα contacts (8 Å, |Δi|>4): 85; chains: 1; bounding box: 37×23×40 Å